Protein AF-N8NPV7-F1 (afdb_monomer_lite)

Secondary structure (DSSP, 8-state):
--HHHHHHHHHHHHHHHHTS-HHHHHHHHHHHHHHHHHHHHHHHHHHHHSTTTGGGG--HHHHHHHHHHHHHHHHHHHHHHHH--HHHHHHHHHHHHHHHHHHT--HHHHHHHHHHHHT-GGG--

Foldseek 3Di:
DDPVVLVVQLVVVQVVLVVDDPVVLVVQLVLLVVCVLVLLVQLVVVQCVPPVNVVVVVDPVVSVVVSVVSSVLSNVVSCCSVVVPSSVNSVVVVVVVVVCVVVVPDVVSVVVSVVSNVVVPSSDD

pLDDT: mean 91.34, std 9.12, range [49.16, 98.44]

Radius of gyration: 15.45 Å; chains: 1; bounding box: 37×38×37 Å

Structure (mmCIF, N/CA/C/O backbone):
data_AF-N8NPV7-F1
#
_entry.id   AF-N8NPV7-F1
#
loop_
_atom_site.group_PDB
_atom_site.id
_atom_site.type_symbol
_atom_site.label_atom_id
_atom_site.label_alt_id
_atom_site.label_comp_id
_atom_site.label_asym_id
_atom_site.label_entity_id
_atom_site.label_seq_id
_atom_site.pdbx_PDB_ins_code
_atom_site.Cartn_x
_atom_site.Cartn_y
_atom_site.Cartn_z
_atom_site.occupancy
_atom_site.B_iso_or_equiv
_atom_site.auth_seq_id
_atom_site.auth_comp_id
_atom_site.auth_asym_id
_atom_site.auth_atom_id
_atom_site.pdbx_PDB_model_num
ATOM 1 N N . MET A 1 1 ? 1.333 18.457 -4.009 1.00 71.50 1 MET A N 1
ATOM 2 C CA . MET A 1 1 ? 2.711 18.259 -4.520 1.00 71.50 1 MET A CA 1
ATOM 3 C C . MET A 1 1 ? 2.759 18.742 -5.957 1.00 71.50 1 MET A C 1
ATOM 5 O O . MET A 1 1 ? 1.768 18.558 -6.651 1.00 71.50 1 MET A O 1
ATOM 9 N N . ASN A 1 2 ? 3.840 19.395 -6.387 1.00 85.88 2 ASN A N 1
ATOM 10 C CA . ASN A 1 2 ? 4.000 19.777 -7.795 1.00 85.88 2 ASN A CA 1
ATOM 11 C C . ASN A 1 2 ? 4.463 18.570 -8.638 1.00 85.88 2 ASN A C 1
ATOM 13 O O . ASN A 1 2 ? 4.980 17.591 -8.098 1.00 85.88 2 ASN A O 1
ATOM 17 N N . ASN A 1 3 ? 4.276 18.647 -9.959 1.00 86.25 3 ASN A N 1
ATOM 18 C CA . ASN A 1 3 ? 4.580 17.548 -10.885 1.00 86.25 3 ASN A CA 1
ATOM 19 C C . ASN A 1 3 ? 6.065 17.148 -10.871 1.00 86.25 3 ASN A C 1
ATOM 21 O O . ASN A 1 3 ? 6.381 15.967 -10.959 1.00 86.25 3 ASN A O 1
ATOM 25 N N . GLU A 1 4 ? 6.970 18.112 -10.693 1.00 89.56 4 GLU A N 1
ATOM 26 C CA . GLU A 1 4 ? 8.415 17.860 -10.597 1.00 89.56 4 GLU A CA 1
ATOM 27 C C . GLU A 1 4 ? 8.780 17.016 -9.368 1.00 89.56 4 GLU A C 1
ATOM 29 O O . GLU A 1 4 ? 9.583 16.090 -9.465 1.00 89.56 4 GLU A O 1
ATOM 34 N N . CYS A 1 5 ? 8.153 17.273 -8.214 1.00 94.06 5 CYS A N 1
ATOM 35 C CA . CYS A 1 5 ? 8.360 16.456 -7.019 1.00 94.06 5 CYS A CA 1
ATOM 36 C C . CYS A 1 5 ? 7.845 15.023 -7.218 1.00 94.06 5 CYS A C 1
ATOM 38 O O . CYS A 1 5 ? 8.525 14.078 -6.824 1.00 94.06 5 CYS A O 1
ATOM 40 N N . MET A 1 6 ? 6.685 14.854 -7.867 1.00 94.38 6 MET A N 1
ATOM 41 C CA . MET A 1 6 ? 6.126 13.529 -8.174 1.00 94.38 6 MET A CA 1
ATOM 42 C C . MET A 1 6 ? 7.056 12.719 -9.082 1.00 94.38 6 MET A C 1
ATOM 44 O O . MET A 1 6 ? 7.318 11.552 -8.800 1.00 94.38 6 MET A O 1
ATOM 48 N N . ALA A 1 7 ? 7.588 13.346 -10.136 1.00 96.69 7 ALA A N 1
ATOM 49 C CA . ALA A 1 7 ? 8.520 12.703 -11.058 1.00 96.69 7 ALA A CA 1
ATOM 50 C C . ALA A 1 7 ? 9.811 12.268 -10.349 1.00 96.69 7 ALA A C 1
ATOM 52 O O . ALA A 1 7 ? 10.230 11.122 -10.492 1.00 96.69 7 ALA A O 1
ATOM 53 N N . ARG A 1 8 ? 10.384 13.140 -9.509 1.00 97.75 8 ARG A N 1
ATOM 54 C CA . ARG A 1 8 ? 11.583 12.818 -8.724 1.00 97.75 8 ARG A CA 1
ATOM 55 C C . ARG A 1 8 ? 11.360 11.640 -7.774 1.00 97.75 8 ARG A C 1
ATOM 57 O O . ARG A 1 8 ? 12.233 10.796 -7.635 1.00 97.75 8 ARG A O 1
ATOM 64 N N . LEU A 1 9 ? 10.205 11.572 -7.113 1.00 98.00 9 LEU A N 1
ATOM 65 C CA . LEU A 1 9 ? 9.878 10.454 -6.221 1.00 98.00 9 LEU A CA 1
ATOM 66 C C . LEU A 1 9 ? 9.686 9.140 -6.989 1.00 98.00 9 LEU A C 1
ATOM 68 O O . LEU A 1 9 ? 10.056 8.084 -6.484 1.00 98.00 9 LEU A O 1
ATOM 72 N N . ALA A 1 10 ? 9.129 9.198 -8.202 1.00 98.38 10 ALA A N 1
ATOM 73 C CA . ALA A 1 10 ? 8.969 8.016 -9.045 1.00 98.38 10 ALA A CA 1
ATOM 74 C C . ALA A 1 10 ? 10.333 7.481 -9.504 1.00 98.38 10 ALA A C 1
ATOM 76 O O . ALA A 1 10 ? 10.578 6.283 -9.401 1.00 98.38 10 ALA A O 1
ATOM 77 N N . GLU A 1 11 ? 11.237 8.374 -9.916 1.00 98.31 11 GLU A N 1
ATOM 78 C CA . GLU A 1 11 ? 12.623 8.032 -10.252 1.00 98.31 11 GLU A CA 1
ATOM 79 C C . GLU A 1 11 ? 13.368 7.437 -9.047 1.00 98.31 11 GLU A C 1
ATOM 81 O O . GLU A 1 11 ? 14.060 6.433 -9.177 1.00 98.31 11 GLU A O 1
ATOM 86 N N . GLN A 1 12 ? 13.188 8.003 -7.850 1.00 98.25 12 GLN A N 1
ATOM 87 C CA . GLN A 1 12 ? 13.783 7.455 -6.627 1.00 98.25 12 GLN A CA 1
ATOM 88 C C . GLN A 1 12 ? 13.281 6.041 -6.315 1.00 98.25 12 GLN A C 1
ATOM 90 O O . GLN A 1 12 ? 14.079 5.180 -5.951 1.00 98.25 12 GLN A O 1
ATOM 95 N N . TRP A 1 13 ? 11.979 5.781 -6.463 1.00 98.31 13 TRP A N 1
ATOM 96 C CA . TRP A 1 13 ? 11.434 4.435 -6.274 1.00 98.31 13 TRP A CA 1
ATOM 97 C C . TRP A 1 13 ? 12.010 3.466 -7.313 1.00 98.31 13 TRP A C 1
ATOM 99 O O . TRP A 1 13 ? 12.455 2.376 -6.957 1.00 98.31 13 TRP A O 1
ATOM 109 N N . GLU A 1 14 ? 12.084 3.880 -8.579 1.00 98.44 14 GLU A N 1
ATOM 110 C CA . GLU A 1 14 ? 12.711 3.081 -9.632 1.00 98.44 14 GLU A CA 1
ATOM 111 C C . GLU A 1 14 ? 14.165 2.727 -9.292 1.00 98.44 14 GLU A C 1
ATOM 113 O O . GLU A 1 14 ? 14.534 1.555 -9.347 1.00 98.44 14 GLU A O 1
ATOM 118 N N . GLN A 1 15 ? 14.969 3.706 -8.870 1.00 98.31 15 GLN A N 1
ATOM 1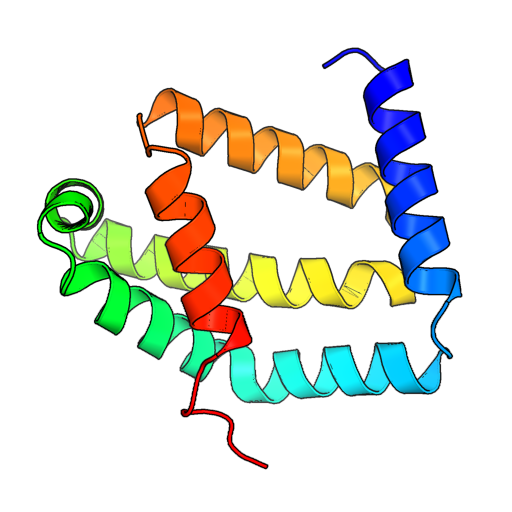19 C CA . GLN A 1 15 ? 16.361 3.495 -8.464 1.00 98.31 15 GLN A CA 1
ATOM 120 C C . GLN A 1 15 ? 16.483 2.513 -7.292 1.00 98.31 15 GLN A C 1
ATOM 122 O O . GLN A 1 15 ? 17.392 1.686 -7.279 1.00 98.31 15 GLN A O 1
ATOM 127 N N . ILE A 1 16 ? 15.563 2.562 -6.322 1.00 97.69 16 ILE A N 1
ATOM 128 C CA . ILE A 1 16 ? 15.527 1.594 -5.218 1.00 97.69 16 ILE A CA 1
ATOM 129 C C . ILE A 1 16 ? 15.274 0.184 -5.759 1.00 97.69 16 ILE A C 1
ATOM 131 O O . ILE A 1 16 ? 16.022 -0.729 -5.419 1.00 97.69 16 ILE A O 1
ATOM 135 N N . CYS A 1 17 ? 14.266 -0.002 -6.616 1.00 97.88 17 CYS A N 1
ATOM 136 C CA . CYS A 1 17 ? 13.947 -1.313 -7.185 1.00 97.88 17 CYS A CA 1
ATOM 137 C C . CYS A 1 17 ? 15.069 -1.860 -8.082 1.00 97.88 17 CYS A C 1
ATOM 139 O O . CYS A 1 17 ? 15.292 -3.066 -8.093 1.00 97.88 17 CYS A O 1
ATOM 141 N N . GLN A 1 18 ? 15.807 -0.997 -8.787 1.00 97.06 18 GLN A N 1
ATOM 142 C CA . GLN A 1 18 ? 16.946 -1.388 -9.628 1.00 97.06 18 GLN A CA 1
ATOM 143 C C . GLN A 1 18 ? 18.146 -1.934 -8.835 1.00 97.06 18 GLN A C 1
ATOM 145 O O . GLN A 1 18 ? 19.008 -2.584 -9.425 1.00 97.06 18 GLN A O 1
ATOM 150 N N . ASN A 1 19 ? 18.201 -1.722 -7.515 1.00 97.94 19 ASN A N 1
ATOM 151 C CA . ASN A 1 19 ? 19.230 -2.321 -6.658 1.00 97.94 19 ASN A CA 1
ATOM 152 C C . ASN A 1 19 ? 19.008 -3.822 -6.401 1.00 97.94 19 ASN A C 1
ATOM 154 O O . ASN A 1 19 ? 19.873 -4.466 -5.809 1.00 97.94 19 ASN A O 1
ATOM 158 N N . TYR A 1 20 ? 17.869 -4.372 -6.827 1.00 97.75 20 TYR A N 1
ATOM 159 C CA . TYR A 1 20 ? 17.481 -5.763 -6.615 1.00 97.75 20 TYR A CA 1
ATOM 160 C C . TYR A 1 20 ? 17.312 -6.490 -7.950 1.00 97.75 20 TYR A C 1
ATOM 162 O O . TYR A 1 20 ? 16.954 -5.891 -8.968 1.00 97.75 20 TYR A O 1
ATOM 170 N N . SER A 1 21 ? 17.568 -7.799 -7.959 1.00 98.00 21 SER A N 1
ATOM 171 C CA . SER A 1 21 ? 17.323 -8.611 -9.150 1.00 98.00 21 SER A CA 1
ATOM 172 C C . SER A 1 21 ? 15.820 -8.780 -9.403 1.00 98.00 21 SER A C 1
ATOM 174 O O . SER A 1 21 ? 14.990 -8.597 -8.512 1.00 98.00 21 SER A O 1
ATOM 176 N N . SER A 1 22 ? 15.442 -9.163 -10.627 1.00 96.50 22 SER A N 1
ATOM 177 C CA . SER A 1 22 ? 14.039 -9.494 -10.918 1.00 96.50 22 SER A CA 1
ATOM 178 C C . SER A 1 22 ? 13.533 -10.670 -10.077 1.00 96.50 22 SER A C 1
ATOM 180 O O . SER A 1 22 ? 12.363 -10.671 -9.700 1.00 96.50 22 SER A O 1
ATOM 182 N N . ASP A 1 23 ? 14.412 -11.616 -9.736 1.00 97.69 23 ASP A N 1
ATOM 183 C CA . ASP A 1 23 ? 14.078 -12.758 -8.885 1.00 97.69 23 ASP A CA 1
ATOM 184 C C . ASP A 1 23 ? 13.808 -12.312 -7.442 1.00 97.69 23 ASP A C 1
ATOM 186 O O . ASP A 1 23 ? 12.814 -12.732 -6.857 1.00 97.69 23 ASP A O 1
ATOM 190 N N . ASP A 1 24 ? 14.610 -11.393 -6.890 1.00 97.81 24 ASP A N 1
ATOM 191 C CA . ASP A 1 24 ? 14.381 -10.839 -5.545 1.00 97.81 24 ASP A CA 1
ATOM 192 C C . ASP A 1 24 ? 13.042 -10.095 -5.459 1.00 97.81 24 ASP A C 1
ATOM 194 O O . ASP A 1 24 ? 12.284 -10.271 -4.504 1.00 97.81 24 ASP A O 1
ATOM 198 N N . LEU A 1 25 ? 12.724 -9.285 -6.476 1.00 97.88 25 LEU A N 1
ATOM 199 C CA . LEU A 1 25 ? 11.456 -8.556 -6.546 1.00 97.88 25 LEU A CA 1
ATOM 200 C C . LEU A 1 25 ? 10.259 -9.514 -6.636 1.00 97.88 25 LEU A C 1
ATOM 202 O O . LEU A 1 25 ? 9.243 -9.293 -5.976 1.00 97.88 25 LEU A O 1
ATOM 206 N N . LEU A 1 26 ? 10.376 -10.589 -7.422 1.00 98.00 26 LEU A N 1
ATOM 207 C CA . LEU A 1 26 ? 9.345 -11.624 -7.526 1.00 98.00 26 LEU A CA 1
ATOM 208 C C . LEU A 1 26 ? 9.193 -12.415 -6.226 1.00 98.00 26 LEU A C 1
ATOM 210 O O . LEU A 1 26 ? 8.066 -12.653 -5.797 1.00 98.00 26 LEU A O 1
ATOM 214 N N . HIS A 1 27 ? 10.295 -12.786 -5.573 1.00 97.62 27 HIS A N 1
ATOM 215 C CA . HIS A 1 27 ? 10.260 -13.460 -4.277 1.00 97.62 27 HIS A CA 1
ATOM 216 C C . HIS A 1 27 ? 9.586 -12.595 -3.210 1.00 97.62 27 HIS A C 1
ATOM 218 O O . HIS A 1 27 ? 8.708 -13.085 -2.502 1.00 97.62 27 HIS A O 1
ATOM 224 N N . ALA A 1 28 ? 9.932 -11.307 -3.130 1.00 96.50 28 ALA A N 1
ATOM 225 C CA . ALA A 1 28 ? 9.293 -10.379 -2.202 1.00 96.50 28 ALA A CA 1
ATOM 226 C C . ALA A 1 28 ? 7.789 -10.232 -2.488 1.00 96.50 28 ALA A C 1
ATOM 228 O O . ALA A 1 28 ? 6.977 -10.232 -1.564 1.00 96.50 28 ALA A O 1
ATOM 229 N N . PHE A 1 29 ? 7.398 -10.152 -3.763 1.00 98.00 29 PHE A N 1
ATOM 230 C CA . PHE A 1 29 ? 5.989 -10.090 -4.135 1.00 98.00 29 PHE A CA 1
ATOM 231 C C . PHE A 1 29 ? 5.228 -11.371 -3.774 1.00 98.00 29 PHE A C 1
ATOM 233 O O . PHE A 1 29 ? 4.152 -11.273 -3.191 1.00 98.00 29 PHE A O 1
ATOM 240 N N . HIS A 1 30 ? 5.777 -12.556 -4.057 1.00 98.00 30 HIS A N 1
ATOM 241 C CA . HIS A 1 30 ? 5.146 -13.827 -3.684 1.00 98.00 30 HIS A CA 1
ATOM 242 C C . HIS A 1 30 ? 5.014 -13.978 -2.170 1.00 98.00 30 HIS A C 1
ATOM 244 O O . HIS A 1 30 ? 3.944 -14.333 -1.692 1.00 98.00 30 HIS A O 1
ATOM 250 N N . PHE A 1 31 ? 6.050 -13.613 -1.414 1.00 96.56 31 PHE A N 1
ATOM 251 C CA . PHE A 1 31 ? 5.990 -13.597 0.044 1.00 96.56 31 PHE A CA 1
ATOM 252 C C . PHE A 1 31 ? 4.824 -12.734 0.549 1.00 96.56 31 PHE A C 1
ATOM 254 O O . PHE A 1 31 ? 4.011 -13.172 1.358 1.00 96.56 31 PHE A O 1
ATOM 261 N N . ILE A 1 32 ? 4.683 -11.514 0.026 1.00 96.94 32 ILE A N 1
ATOM 262 C CA . ILE A 1 32 ? 3.564 -10.643 0.398 1.00 96.94 32 ILE A CA 1
ATOM 263 C C . ILE A 1 32 ? 2.229 -11.216 -0.082 1.00 96.94 32 I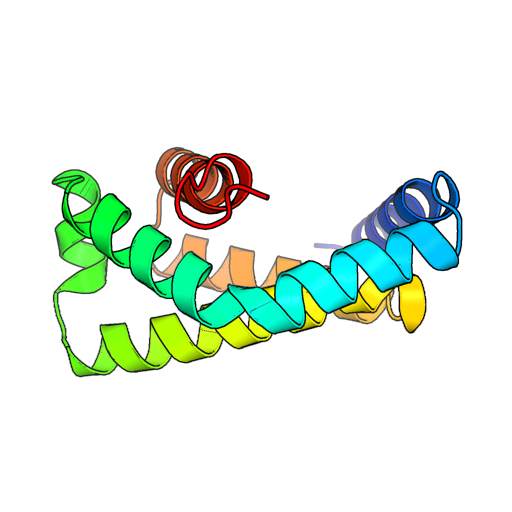LE A C 1
ATOM 265 O O . ILE A 1 32 ? 1.239 -11.131 0.639 1.00 96.94 32 ILE A O 1
ATOM 269 N N . GLN A 1 33 ? 2.176 -11.839 -1.256 1.00 97.06 33 GLN A N 1
ATOM 270 C CA . GLN A 1 33 ? 0.963 -12.484 -1.748 1.00 97.06 33 GLN A CA 1
ATOM 271 C C . GLN A 1 33 ? 0.488 -13.605 -0.814 1.00 97.06 33 GLN A C 1
ATOM 273 O O . GLN A 1 33 ? -0.700 -13.656 -0.494 1.00 97.06 33 GLN A O 1
ATOM 278 N N . ASP A 1 34 ? 1.409 -14.433 -0.328 1.00 97.00 34 ASP A N 1
ATOM 279 C CA . ASP A 1 34 ? 1.109 -15.582 0.528 1.00 97.00 34 ASP A CA 1
ATOM 280 C C . ASP A 1 34 ? 0.770 -15.175 1.973 1.00 97.00 34 ASP A C 1
ATOM 282 O O . ASP A 1 34 ? 0.020 -15.876 2.656 1.00 97.00 34 ASP A O 1
ATOM 286 N N . HIS A 1 35 ? 1.274 -14.026 2.438 1.00 96.12 35 HIS A N 1
ATOM 287 C CA . HIS A 1 35 ? 1.200 -13.636 3.851 1.00 96.12 35 HIS A CA 1
ATOM 288 C C . HIS A 1 35 ? 0.439 -12.333 4.143 1.00 96.12 35 HIS A C 1
ATOM 290 O O . HIS A 1 35 ? 0.189 -12.023 5.308 1.00 96.12 35 HIS A O 1
ATOM 296 N N . SER A 1 36 ? 0.024 -11.578 3.123 1.00 96.38 36 SER A N 1
ATOM 297 C CA . SER A 1 36 ? -0.627 -10.260 3.269 1.00 96.38 36 SER A CA 1
ATOM 298 C C . SER A 1 36 ? -1.837 -10.259 4.204 1.00 96.38 36 SER A C 1
ATOM 300 O O . SER A 1 36 ? -1.956 -9.354 5.027 1.00 96.38 36 SER A O 1
ATOM 302 N N . LEU A 1 37 ? -2.692 -11.283 4.148 1.00 95.25 37 LEU A N 1
ATOM 303 C CA . LEU A 1 37 ? -3.856 -11.381 5.035 1.00 95.25 37 LEU A CA 1
ATOM 304 C C . LEU A 1 37 ? -3.450 -11.469 6.514 1.00 95.25 37 LEU A C 1
ATOM 306 O O . LEU A 1 37 ? -3.998 -10.743 7.339 1.00 95.25 37 LEU A O 1
ATOM 310 N N . ILE A 1 38 ? -2.447 -12.290 6.839 1.00 94.75 38 ILE A N 1
ATOM 311 C CA . ILE A 1 38 ? -1.943 -12.457 8.212 1.00 94.75 38 ILE A CA 1
ATOM 312 C C . ILE A 1 38 ? -1.245 -11.175 8.688 1.00 94.75 38 ILE A C 1
ATOM 314 O O . ILE A 1 38 ? -1.476 -10.721 9.808 1.00 94.75 38 ILE A O 1
ATOM 318 N N . LEU A 1 39 ? -0.444 -10.546 7.822 1.00 95.31 39 LEU A N 1
ATOM 319 C CA . LEU A 1 39 ? 0.211 -9.266 8.115 1.00 95.31 39 LEU A CA 1
ATOM 320 C C . LEU A 1 39 ? -0.811 -8.169 8.441 1.00 95.31 39 LEU A C 1
ATOM 322 O O . LEU A 1 39 ? -0.640 -7.412 9.394 1.00 95.31 39 LEU A O 1
ATOM 326 N N . VAL A 1 40 ? -1.899 -8.097 7.671 1.00 95.25 40 VAL A N 1
ATOM 327 C CA . VAL A 1 40 ? -3.007 -7.163 7.905 1.00 95.25 40 VAL A CA 1
ATOM 328 C C . VAL A 1 40 ? -3.722 -7.479 9.217 1.00 95.25 40 VAL A C 1
ATOM 330 O O . VAL A 1 40 ? -4.075 -6.565 9.965 1.00 95.25 40 VAL A O 1
ATOM 333 N N . GLU A 1 41 ? -3.948 -8.755 9.521 1.00 92.38 41 GLU A N 1
ATO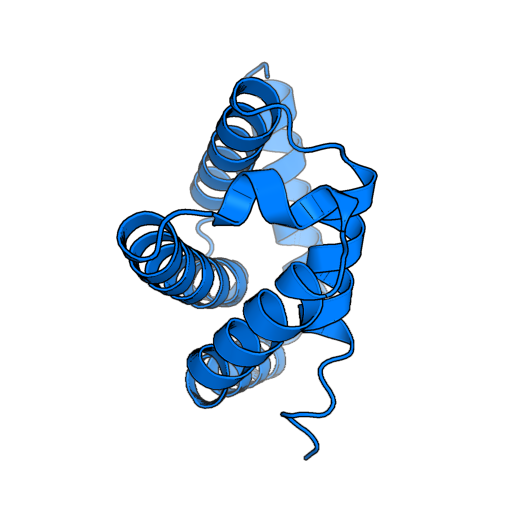M 334 C CA . GLU A 1 41 ? -4.566 -9.163 10.780 1.00 92.38 41 GLU A CA 1
ATOM 335 C C . GLU A 1 41 ? -3.765 -8.703 11.997 1.00 92.38 41 GLU A C 1
ATOM 337 O O . GLU A 1 41 ? -4.327 -8.013 12.858 1.00 92.38 41 GLU A O 1
ATOM 342 N N . GLU A 1 42 ? -2.466 -9.001 12.022 1.00 91.62 42 GLU A N 1
ATOM 343 C CA . GLU A 1 42 ? -1.564 -8.584 13.096 1.00 91.62 42 GLU A CA 1
ATOM 344 C C . GLU A 1 42 ? -1.407 -7.063 13.163 1.00 91.62 42 GLU A C 1
ATOM 346 O O . GLU A 1 42 ? -1.453 -6.507 14.260 1.00 91.62 42 GLU A O 1
ATOM 351 N N . PHE A 1 43 ? -1.339 -6.367 12.020 1.00 92.62 43 PHE A N 1
ATOM 352 C CA . PHE A 1 43 ? -1.314 -4.903 11.987 1.00 92.62 43 PHE A CA 1
ATOM 353 C C . PHE A 1 43 ? -2.480 -4.313 12.787 1.00 92.62 43 PHE A C 1
ATOM 355 O O . PHE A 1 43 ? -2.266 -3.541 13.719 1.00 92.62 43 PHE A O 1
ATOM 362 N N . TYR A 1 44 ? -3.728 -4.681 12.477 1.00 90.50 44 TYR A N 1
ATOM 363 C CA . TYR A 1 44 ? -4.878 -4.081 13.166 1.00 90.50 44 TYR A CA 1
ATOM 364 C C . TYR A 1 44 ? -4.998 -4.551 14.613 1.00 90.50 44 TYR A C 1
ATOM 366 O O . TYR A 1 44 ? -5.394 -3.765 15.471 1.00 90.50 44 TYR A O 1
ATOM 374 N N . LYS A 1 45 ? -4.633 -5.803 14.903 1.00 89.00 45 LYS A N 1
ATOM 375 C CA . LYS A 1 45 ? -4.577 -6.324 16.273 1.00 89.00 45 LYS A CA 1
ATOM 376 C C . LYS A 1 45 ? -3.615 -5.501 17.135 1.00 89.00 45 LYS A C 1
ATOM 378 O O . LYS A 1 45 ? -4.008 -5.070 18.215 1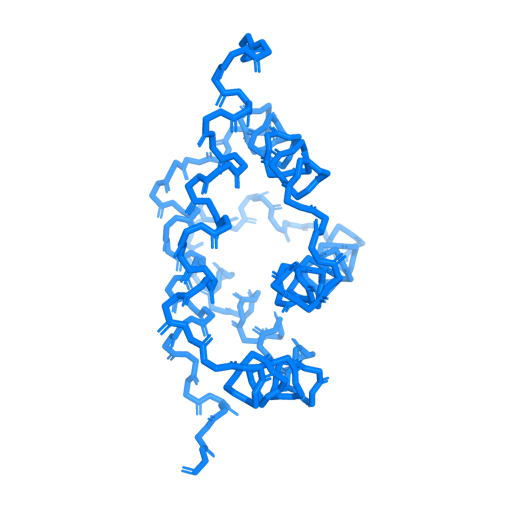.00 89.00 45 LYS A O 1
ATOM 383 N N . ASN A 1 46 ? -2.404 -5.228 16.650 1.00 88.94 46 ASN A N 1
ATOM 384 C CA . ASN A 1 46 ? -1.394 -4.472 17.393 1.00 88.94 46 ASN A CA 1
ATOM 385 C C . ASN A 1 46 ? -1.708 -2.977 17.447 1.00 88.94 46 ASN A C 1
ATOM 387 O O . ASN A 1 46 ? -1.478 -2.331 18.471 1.00 88.94 46 ASN A O 1
ATOM 391 N N . MET A 1 47 ? -2.292 -2.427 16.382 1.00 88.19 47 MET A N 1
ATOM 392 C CA . MET A 1 47 ? -2.731 -1.036 16.364 1.00 88.19 47 MET A CA 1
ATOM 393 C C . MET A 1 47 ? -3.824 -0.797 17.407 1.00 88.19 47 MET A C 1
ATOM 395 O O . MET A 1 47 ? -3.697 0.147 18.178 1.00 88.19 47 MET A O 1
ATOM 399 N N . LEU A 1 48 ? -4.822 -1.678 17.532 1.00 86.50 48 LEU A N 1
ATOM 400 C CA . LEU A 1 48 ? -5.906 -1.552 18.522 1.00 86.50 48 LEU A CA 1
ATOM 401 C C . LEU A 1 48 ? -5.439 -1.597 19.990 1.00 86.50 48 LEU A C 1
ATOM 403 O O . LEU A 1 48 ? -6.164 -1.127 20.867 1.00 86.50 48 LEU A O 1
ATOM 407 N N . ILE A 1 49 ? -4.247 -2.135 20.276 1.00 84.81 49 ILE A N 1
ATOM 408 C CA . ILE A 1 49 ? -3.647 -2.096 21.622 1.00 84.81 49 ILE A CA 1
ATOM 409 C C . ILE A 1 49 ? -3.207 -0.670 21.980 1.00 84.81 49 ILE A C 1
ATOM 411 O O . ILE A 1 49 ? -3.218 -0.288 23.152 1.00 84.81 49 ILE A O 1
ATOM 415 N N . GLU A 1 50 ? -2.822 0.131 20.985 1.00 81.75 50 GLU A N 1
ATOM 416 C CA . GLU A 1 50 ? -2.419 1.514 21.194 1.00 81.75 50 GLU A CA 1
ATOM 417 C C . GLU A 1 50 ? -3.642 2.384 21.497 1.00 81.75 50 GLU A C 1
ATOM 419 O O . GLU A 1 50 ? -4.503 2.611 20.645 1.00 81.75 50 GLU A O 1
ATOM 424 N N . LYS A 1 51 ? -3.707 2.904 22.726 1.00 79.38 51 LYS A N 1
ATOM 425 C CA . LYS A 1 51 ? -4.854 3.676 23.220 1.00 79.38 51 LYS A CA 1
ATOM 426 C C . LYS A 1 51 ? -5.119 4.911 22.362 1.00 79.38 51 LYS A C 1
ATOM 428 O O . LYS A 1 51 ? -6.273 5.264 22.142 1.00 79.38 51 LYS A O 1
ATOM 433 N N . GLU A 1 52 ? -4.057 5.546 21.881 1.00 78.69 52 GLU A N 1
ATOM 434 C CA . GLU A 1 52 ? -4.116 6.738 21.030 1.00 78.69 52 GLU A CA 1
ATOM 435 C C . GLU A 1 52 ? -4.544 6.419 19.588 1.00 78.69 52 GLU A C 1
ATOM 437 O O . GLU A 1 52 ? -4.820 7.327 18.812 1.00 78.69 52 GLU A O 1
ATOM 442 N N . SER A 1 53 ? -4.624 5.137 19.215 1.00 79.88 53 SER A N 1
ATOM 443 C CA . SER A 1 53 ? -5.101 4.703 17.901 1.00 79.88 53 SER A CA 1
ATOM 444 C C . SER A 1 53 ? -6.583 4.302 17.910 1.00 79.88 53 SER A C 1
ATOM 446 O O . SER A 1 53 ? -7.257 4.390 16.883 1.00 79.88 53 SER A O 1
ATOM 448 N N . ALA A 1 54 ? -7.099 3.877 19.070 1.00 77.31 54 ALA A N 1
ATOM 449 C CA . ALA A 1 54 ? -8.407 3.241 19.205 1.00 77.31 54 ALA A CA 1
ATOM 450 C C . ALA A 1 54 ? -9.572 4.110 18.695 1.00 77.31 54 ALA A C 1
ATOM 452 O O . ALA A 1 54 ? -10.554 3.581 18.173 1.00 77.31 54 ALA A O 1
ATOM 453 N N . GLU A 1 55 ? -9.458 5.440 18.786 1.00 82.25 55 GLU A N 1
ATOM 454 C CA . GLU A 1 55 ? -10.480 6.356 18.267 1.00 82.25 55 GLU A CA 1
ATOM 455 C C . GLU A 1 55 ? -10.646 6.271 16.739 1.00 82.25 55 GLU A C 1
ATOM 457 O O . GLU A 1 55 ? -11.767 6.387 16.240 1.00 82.25 55 GLU A O 1
ATOM 462 N N . PHE A 1 56 ? -9.571 5.967 16.001 1.00 82.44 56 PHE A N 1
ATOM 463 C CA . PHE A 1 56 ? -9.581 5.847 14.539 1.00 82.44 56 PHE A CA 1
ATOM 464 C C . PHE A 1 56 ? -10.158 4.516 14.037 1.00 82.44 56 PHE A C 1
ATOM 466 O O . PHE A 1 56 ? -10.473 4.393 12.852 1.00 82.44 56 PHE A O 1
ATOM 473 N N . PHE A 1 57 ? -10.308 3.525 14.921 1.00 79.88 57 PHE A N 1
ATOM 474 C CA . PHE A 1 57 ? -10.704 2.155 14.577 1.00 79.88 57 PHE A CA 1
ATOM 475 C C . PHE A 1 57 ? -11.995 1.700 15.280 1.00 79.88 57 PHE A C 1
ATOM 477 O O . PHE A 1 57 ? -12.283 0.510 15.335 1.00 79.88 57 PHE A O 1
ATOM 484 N N . SER A 1 58 ? -12.782 2.629 15.822 1.00 74.19 58 SER A N 1
ATOM 485 C CA . SER A 1 58 ? -13.924 2.336 16.705 1.00 74.19 58 SER A CA 1
ATOM 486 C C . SER A 1 58 ? -15.156 1.700 16.035 1.00 74.19 58 SER A C 1
ATOM 488 O O . SER A 1 58 ? -16.052 1.242 16.739 1.00 74.19 58 SER A O 1
ATOM 490 N N . ASP A 1 59 ? -15.209 1.645 14.701 1.00 81.69 59 ASP A N 1
ATOM 491 C CA . ASP A 1 59 ? -16.335 1.106 13.927 1.00 81.69 59 ASP A CA 1
ATOM 492 C C . ASP A 1 59 ? -15.928 -0.172 13.170 1.00 81.69 59 ASP A C 1
ATOM 494 O O . ASP A 1 59 ? -14.999 -0.159 12.356 1.00 81.69 59 ASP A O 1
ATOM 498 N N . ASP A 1 60 ? -16.646 -1.272 13.411 1.00 75.88 60 ASP A N 1
ATOM 499 C CA . ASP A 1 60 ? -16.370 -2.594 12.829 1.00 75.88 60 ASP A CA 1
ATOM 500 C C . ASP A 1 60 ? -16.451 -2.614 11.289 1.00 75.88 60 ASP A C 1
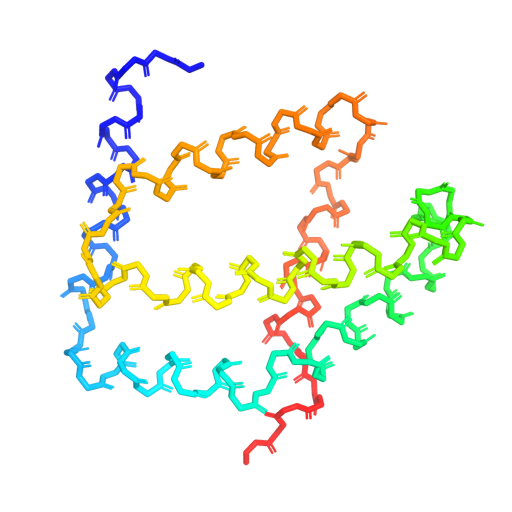ATOM 502 O O . ASP A 1 60 ? -15.657 -3.286 10.622 1.00 75.88 60 ASP A O 1
ATOM 506 N N . LEU A 1 61 ? -17.372 -1.851 10.687 1.00 73.94 61 LEU A N 1
ATOM 507 C CA . LEU A 1 61 ? -17.496 -1.747 9.229 1.00 73.94 61 LEU A CA 1
ATOM 508 C C . LEU A 1 61 ? -16.311 -0.979 8.637 1.00 73.94 61 LEU A C 1
ATOM 510 O O . LEU A 1 61 ? -15.843 -1.295 7.536 1.00 73.94 61 LEU A O 1
ATOM 514 N N . ILE A 1 62 ? -15.816 0.025 9.363 1.00 80.06 62 ILE A N 1
ATOM 515 C CA . ILE A 1 62 ? -14.597 0.745 8.995 1.00 80.06 62 ILE A CA 1
ATOM 516 C C . ILE A 1 62 ? -13.394 -0.195 9.101 1.00 80.06 62 ILE A C 1
ATOM 518 O O . ILE A 1 62 ? -12.599 -0.240 8.165 1.00 80.06 62 ILE A O 1
ATOM 522 N N . GLN A 1 63 ? -13.292 -1.008 10.156 1.00 82.81 63 GLN A N 1
ATOM 523 C CA . GLN A 1 63 ? -12.195 -1.966 10.306 1.00 82.81 63 GLN A CA 1
ATOM 524 C C . GLN A 1 63 ? -12.113 -2.960 9.143 1.00 82.81 63 GLN A C 1
ATOM 526 O O . GLN A 1 63 ? -11.027 -3.148 8.598 1.00 82.81 63 GLN A O 1
ATOM 531 N N . GLN A 1 64 ? -13.231 -3.556 8.710 1.00 87.38 64 GLN A N 1
ATOM 532 C CA . GLN A 1 64 ? -13.200 -4.501 7.586 1.00 87.38 64 GLN A CA 1
ATOM 533 C C . GLN A 1 64 ? -12.713 -3.830 6.293 1.00 87.38 64 GLN A C 1
ATOM 535 O O . GLN A 1 64 ? -11.828 -4.345 5.614 1.00 87.38 64 GLN A O 1
ATOM 540 N N . ARG A 1 65 ? -13.226 -2.635 5.976 1.00 89.94 65 ARG A N 1
ATOM 541 C CA . ARG A 1 65 ? -12.792 -1.883 4.786 1.00 89.94 65 ARG A CA 1
ATOM 542 C C . ARG A 1 65 ? -11.321 -1.490 4.850 1.00 89.94 65 ARG A C 1
ATOM 544 O O . ARG A 1 65 ? -10.636 -1.489 3.829 1.00 89.94 65 ARG A O 1
ATOM 551 N N . LEU A 1 66 ? -10.847 -1.121 6.035 1.00 91.62 66 LEU A N 1
ATOM 552 C CA . LEU A 1 66 ? -9.458 -0.759 6.271 1.00 91.62 66 LEU A CA 1
ATOM 553 C C . LEU A 1 66 ? -8.531 -1.971 6.074 1.00 91.62 66 LEU A C 1
ATOM 555 O O . LEU A 1 66 ? -7.520 -1.837 5.387 1.00 91.62 66 LEU A O 1
ATOM 559 N N . ARG A 1 67 ? -8.926 -3.159 6.552 1.00 94.31 67 ARG A N 1
ATOM 560 C CA . ARG A 1 67 ? -8.225 -4.429 6.294 1.00 94.31 67 ARG A CA 1
ATOM 561 C C . ARG A 1 67 ? -8.103 -4.721 4.803 1.00 94.31 67 ARG A C 1
ATOM 563 O O . ARG A 1 67 ? -6.992 -4.909 4.312 1.00 94.31 67 ARG A O 1
ATOM 570 N N . ASP A 1 68 ? -9.215 -4.663 4.075 1.00 95.31 68 ASP A N 1
ATOM 571 C CA . ASP A 1 68 ? -9.221 -4.899 2.627 1.00 95.31 68 ASP A CA 1
ATOM 572 C C . ASP A 1 68 ? -8.327 -3.882 1.891 1.00 95.31 68 ASP A C 1
ATOM 574 O O . ASP A 1 68 ? -7.578 -4.229 0.974 1.00 95.31 68 ASP A O 1
ATOM 578 N N . THR A 1 69 ? -8.361 -2.619 2.332 1.00 95.50 69 THR A N 1
ATOM 579 C CA . THR A 1 69 ? -7.553 -1.534 1.759 1.00 95.50 69 THR A CA 1
ATOM 580 C C . THR A 1 69 ? -6.060 -1.740 2.010 1.00 95.50 69 THR A C 1
ATOM 582 O O . THR A 1 69 ? -5.267 -1.553 1.086 1.00 95.50 69 THR A O 1
ATOM 585 N N . LEU A 1 70 ? -5.659 -2.127 3.225 1.00 96.25 70 LEU A N 1
ATOM 586 C CA . LEU A 1 70 ? -4.256 -2.381 3.556 1.00 96.25 70 LEU A CA 1
ATOM 587 C C . LEU A 1 70 ? -3.727 -3.617 2.823 1.00 96.25 70 LEU A C 1
ATOM 589 O O . LEU A 1 70 ? -2.616 -3.581 2.297 1.00 96.25 70 LEU A O 1
ATOM 593 N N . ASN A 1 71 ? -4.544 -4.667 2.708 1.00 97.69 71 ASN A N 1
ATOM 594 C CA . ASN A 1 71 ? -4.207 -5.859 1.937 1.00 97.69 71 ASN A CA 1
ATOM 595 C C . ASN A 1 71 ? -3.906 -5.508 0.472 1.00 97.69 71 ASN A C 1
ATOM 597 O O . ASN A 1 71 ? -2.840 -5.829 -0.053 1.00 97.69 71 ASN A O 1
ATOM 601 N N . ALA A 1 72 ? -4.813 -4.768 -0.173 1.00 97.62 72 ALA A N 1
ATOM 602 C CA . ALA A 1 72 ? -4.606 -4.294 -1.538 1.00 97.62 72 ALA A CA 1
ATOM 603 C C . ALA A 1 72 ? -3.382 -3.367 -1.645 1.00 97.62 72 ALA A C 1
ATOM 605 O O . ALA A 1 72 ? -2.613 -3.458 -2.599 1.00 97.62 72 ALA A O 1
ATOM 606 N N . TRP A 1 73 ? -3.167 -2.491 -0.658 1.00 97.50 73 TRP A N 1
ATOM 607 C CA . TRP A 1 73 ? -2.015 -1.591 -0.626 1.00 97.50 73 TRP A CA 1
ATOM 608 C C . TRP A 1 73 ? -0.677 -2.338 -0.553 1.00 97.50 73 TRP A C 1
ATOM 610 O O . TRP A 1 73 ? 0.257 -1.938 -1.251 1.00 97.50 73 TRP A O 1
ATOM 620 N N . LEU A 1 74 ? -0.585 -3.425 0.221 1.00 97.62 74 LEU A N 1
ATOM 621 C CA . LEU A 1 74 ? 0.607 -4.275 0.294 1.00 97.62 74 LEU A CA 1
ATOM 622 C C . LEU A 1 74 ? 0.908 -4.927 -1.057 1.00 97.62 74 LEU A C 1
ATOM 624 O O . LEU A 1 74 ? 1.995 -4.736 -1.603 1.00 97.62 74 LEU A O 1
ATOM 628 N N . LEU A 1 75 ? -0.074 -5.630 -1.629 1.00 98.00 75 LEU A N 1
ATOM 629 C CA . LEU A 1 75 ? 0.080 -6.307 -2.921 1.00 98.00 75 LEU A CA 1
ATOM 630 C C . LEU A 1 75 ? 0.487 -5.321 -4.018 1.00 98.00 75 LEU A C 1
ATOM 632 O O . LEU A 1 75 ? 1.428 -5.559 -4.775 1.00 98.00 75 LEU A O 1
ATOM 636 N N . GLU A 1 76 ? -0.186 -4.173 -4.082 1.00 97.25 76 GLU A N 1
ATOM 637 C CA . GLU A 1 76 ? 0.139 -3.153 -5.067 1.00 97.25 76 GLU A CA 1
ATOM 638 C C . GLU A 1 76 ? 1.552 -2.601 -4.870 1.00 97.25 76 GLU A C 1
ATOM 640 O O . GLU A 1 76 ? 2.291 -2.533 -5.849 1.00 97.25 76 GLU A O 1
ATOM 645 N N . SER A 1 77 ? 1.960 -2.270 -3.639 1.00 96.69 77 SER A N 1
ATOM 646 C CA . SER A 1 77 ? 3.272 -1.664 -3.364 1.00 96.69 77 SER A CA 1
ATOM 647 C C . SER A 1 77 ? 4.434 -2.583 -3.748 1.00 96.69 77 SER A C 1
ATOM 649 O O . SER A 1 77 ? 5.404 -2.116 -4.345 1.00 96.69 77 SER A O 1
ATOM 651 N N . PHE A 1 78 ? 4.315 -3.888 -3.489 1.00 97.38 78 PHE A N 1
ATOM 652 C CA . PHE A 1 78 ? 5.344 -4.864 -3.863 1.00 97.38 78 PHE A CA 1
ATOM 653 C C . PHE A 1 78 ? 5.304 -5.253 -5.350 1.00 97.38 78 PHE A C 1
ATOM 655 O O . PHE A 1 78 ? 6.307 -5.704 -5.894 1.00 97.38 78 PHE A O 1
ATOM 662 N N . SER A 1 79 ? 4.195 -5.002 -6.054 1.00 97.62 79 SER A N 1
ATOM 663 C CA . SER A 1 79 ? 4.117 -5.211 -7.508 1.00 97.62 79 SER A CA 1
ATOM 664 C C . SER A 1 79 ? 4.808 -4.114 -8.336 1.00 97.62 79 SER A C 1
ATOM 666 O O . SER A 1 79 ? 5.070 -4.319 -9.524 1.00 97.62 79 SER A O 1
ATOM 668 N N . VAL A 1 80 ? 5.111 -2.950 -7.740 1.00 98.06 80 VAL A N 1
ATOM 669 C CA . VAL A 1 80 ? 5.607 -1.752 -8.450 1.00 98.06 80 VAL A CA 1
ATOM 670 C C . VAL A 1 80 ? 6.930 -2.005 -9.172 1.00 98.06 80 VAL A C 1
ATOM 672 O O . VAL A 1 80 ? 7.069 -1.627 -10.334 1.00 98.06 80 VAL A O 1
ATOM 675 N N . GLY A 1 81 ? 7.881 -2.687 -8.529 1.00 97.12 81 GLY A N 1
ATOM 676 C CA . GLY A 1 81 ? 9.166 -3.025 -9.154 1.00 97.12 81 GLY A CA 1
ATOM 677 C C . GLY A 1 81 ? 9.028 -3.986 -10.342 1.00 97.12 81 GLY A C 1
ATOM 678 O O . GLY A 1 81 ? 9.825 -3.937 -11.277 1.00 97.12 81 GLY A O 1
ATOM 679 N N . ILE A 1 82 ? 7.980 -4.819 -10.343 1.00 97.88 82 ILE A N 1
ATOM 680 C CA . ILE A 1 82 ? 7.703 -5.813 -11.390 1.00 97.88 82 ILE A CA 1
ATOM 681 C C . ILE A 1 82 ? 6.994 -5.154 -12.579 1.00 97.88 82 ILE A C 1
ATOM 683 O O . ILE A 1 82 ? 7.404 -5.313 -13.729 1.00 97.88 82 ILE A O 1
ATOM 687 N N . ASN A 1 83 ? 5.926 -4.397 -12.314 1.00 97.19 83 ASN A N 1
ATOM 688 C CA . ASN A 1 83 ? 5.100 -3.775 -13.353 1.00 97.19 83 ASN A CA 1
ATOM 689 C C . ASN A 1 83 ? 5.629 -2.411 -13.833 1.00 97.19 83 ASN A C 1
ATOM 691 O O . ASN A 1 83 ? 5.130 -1.882 -14.828 1.00 97.19 83 ASN A O 1
ATOM 695 N N . LYS A 1 84 ? 6.633 -1.853 -13.142 1.00 97.31 84 LYS A N 1
ATOM 696 C CA . LYS A 1 84 ? 7.294 -0.571 -13.431 1.00 97.31 84 LYS A CA 1
ATOM 697 C C . LYS A 1 84 ? 6.351 0.641 -13.423 1.00 97.31 84 LYS A C 1
ATOM 699 O O . LYS A 1 84 ? 6.620 1.649 -14.074 1.00 97.31 84 LYS A O 1
ATOM 704 N N . ARG A 1 85 ? 5.242 0.580 -12.676 1.00 97.50 85 ARG A N 1
ATOM 705 C CA . ARG A 1 85 ? 4.240 1.661 -12.563 1.00 97.50 85 ARG A CA 1
ATOM 706 C C . ARG A 1 85 ? 4.576 2.667 -11.455 1.00 97.50 85 ARG A C 1
ATOM 708 O O . ARG A 1 85 ? 3.740 2.989 -10.614 1.00 97.50 85 ARG A O 1
ATOM 715 N N . TYR A 1 86 ? 5.802 3.187 -11.452 1.00 98.12 86 TYR A N 1
ATOM 716 C CA . TYR A 1 86 ? 6.310 4.049 -10.374 1.00 98.12 86 TYR A CA 1
ATOM 717 C C . TYR A 1 86 ? 5.528 5.362 -10.213 1.00 98.12 86 TYR A C 1
ATOM 719 O O . TYR A 1 86 ? 5.213 5.761 -9.093 1.00 98.12 86 TYR A O 1
ATOM 727 N N . ALA A 1 87 ? 5.163 6.025 -11.316 1.00 97.44 87 ALA A N 1
ATOM 728 C CA . ALA A 1 87 ? 4.408 7.281 -11.264 1.00 97.44 87 ALA A CA 1
ATOM 729 C C . ALA A 1 87 ? 3.022 7.102 -10.616 1.00 97.44 87 ALA A C 1
ATOM 731 O O . ALA A 1 87 ? 2.632 7.885 -9.745 1.00 97.44 87 ALA A O 1
ATOM 732 N N . ASP A 1 88 ? 2.318 6.028 -10.986 1.00 96.69 88 ASP A N 1
ATOM 733 C CA . ASP A 1 88 ? 1.016 5.682 -10.412 1.00 96.69 88 ASP A CA 1
ATOM 734 C C . ASP A 1 88 ? 1.146 5.346 -8.920 1.00 96.69 88 ASP A C 1
ATOM 736 O O . ASP A 1 88 ? 0.321 5.774 -8.108 1.00 96.69 88 ASP A O 1
ATOM 740 N N . ALA A 1 89 ? 2.215 4.637 -8.541 1.00 97.19 89 ALA A N 1
ATOM 741 C CA . ALA A 1 89 ? 2.506 4.303 -7.152 1.00 97.19 89 ALA A CA 1
ATOM 742 C C . ALA A 1 89 ? 2.684 5.564 -6.296 1.00 97.19 89 ALA A C 1
ATOM 744 O O . ALA A 1 89 ? 2.035 5.707 -5.259 1.00 97.19 89 ALA A O 1
ATOM 745 N N . VAL A 1 90 ? 3.493 6.526 -6.750 1.00 98.00 90 VAL A N 1
ATOM 746 C CA . VAL A 1 90 ? 3.703 7.799 -6.040 1.00 98.00 90 VAL A CA 1
ATOM 747 C C . VAL A 1 90 ? 2.402 8.596 -5.938 1.00 98.00 90 VAL A C 1
ATOM 749 O O . VAL A 1 90 ? 2.111 9.159 -4.881 1.00 98.00 90 VAL A O 1
ATOM 752 N N . GLN A 1 91 ? 1.578 8.617 -6.990 1.00 96.69 91 GLN A N 1
ATOM 753 C CA . GLN A 1 91 ? 0.260 9.256 -6.942 1.00 96.69 91 GLN A CA 1
ATOM 754 C C . GLN A 1 91 ? -0.653 8.609 -5.899 1.00 96.69 91 GLN A C 1
ATOM 756 O O . GLN A 1 91 ? -1.313 9.322 -5.135 1.00 96.69 91 GLN A O 1
ATOM 761 N N . LYS A 1 92 ? -0.656 7.275 -5.817 1.00 96.38 92 LYS A N 1
ATOM 762 C CA . LYS A 1 92 ? -1.415 6.551 -4.798 1.00 96.38 92 LYS A CA 1
ATOM 763 C C . LYS A 1 92 ? -0.908 6.872 -3.390 1.00 96.38 92 LYS A C 1
ATOM 765 O O . LYS A 1 92 ? -1.723 7.214 -2.537 1.00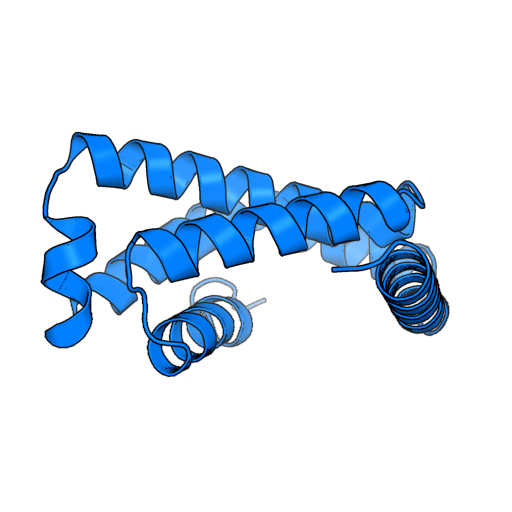 96.38 92 LYS A O 1
ATOM 770 N N . GLN A 1 93 ? 0.405 6.848 -3.149 1.00 96.50 93 GLN A N 1
ATOM 771 C CA . GLN A 1 93 ? 0.971 7.179 -1.832 1.00 96.50 93 GLN A CA 1
ATOM 772 C C . GLN A 1 93 ? 0.677 8.628 -1.422 1.00 96.50 93 GLN A C 1
ATOM 774 O O . GLN A 1 93 ? 0.323 8.891 -0.273 1.00 96.50 93 GLN A O 1
ATOM 779 N N . ALA A 1 94 ? 0.729 9.573 -2.366 1.00 96.19 94 ALA A N 1
ATOM 780 C CA . ALA A 1 94 ? 0.323 10.951 -2.113 1.00 96.19 94 ALA A CA 1
ATOM 781 C C . ALA A 1 94 ? -1.157 11.038 -1.703 1.00 96.19 94 ALA A C 1
ATOM 783 O O . ALA A 1 94 ? -1.487 11.761 -0.762 1.00 96.19 94 ALA A O 1
ATOM 784 N N . MET A 1 95 ? -2.046 10.293 -2.365 1.00 95.94 95 MET A N 1
ATOM 785 C CA . MET A 1 95 ? -3.468 10.238 -2.011 1.00 95.94 95 MET A CA 1
ATOM 786 C C . MET A 1 95 ? -3.693 9.628 -0.619 1.00 95.94 95 MET A C 1
ATOM 788 O O . MET A 1 95 ? -4.406 10.226 0.185 1.00 95.94 95 MET A O 1
ATOM 792 N N . VAL A 1 96 ? -3.018 8.520 -0.294 1.00 95.56 96 VAL A N 1
ATOM 793 C CA . VAL A 1 96 ? -3.042 7.903 1.046 1.00 95.56 96 VAL A CA 1
ATOM 794 C C . VAL A 1 96 ? -2.596 8.907 2.116 1.00 95.56 96 VAL A C 1
ATOM 796 O O . VAL A 1 96 ? -3.292 9.103 3.111 1.00 95.56 96 VAL A O 1
ATOM 799 N N . GLY A 1 97 ? -1.499 9.632 1.878 1.00 95.31 97 GLY A N 1
ATOM 800 C CA . GLY A 1 97 ? -1.025 10.684 2.782 1.00 95.31 97 GLY A CA 1
ATOM 801 C C . GLY A 1 97 ? -2.038 11.818 2.988 1.00 95.31 97 GLY A C 1
ATOM 802 O O . GLY A 1 97 ? -2.223 12.279 4.113 1.00 95.31 97 GLY A O 1
ATOM 803 N N . HIS A 1 98 ? -2.751 12.239 1.935 1.00 95.88 98 HIS A N 1
ATOM 804 C CA . HIS A 1 98 ? -3.820 13.240 2.060 1.00 95.88 98 HIS A CA 1
ATOM 805 C C . HIS A 1 98 ? -5.001 12.731 2.891 1.00 95.88 98 HIS A C 1
ATOM 807 O O . HIS A 1 98 ? -5.589 13.511 3.641 1.00 95.88 98 HIS A O 1
ATOM 813 N N . VAL A 1 99 ? -5.359 11.449 2.769 1.00 94.12 99 VAL A N 1
ATOM 814 C CA . VAL A 1 99 ? -6.414 10.838 3.589 1.00 94.12 99 VAL A CA 1
ATOM 815 C C . VAL A 1 99 ? -5.995 10.823 5.057 1.00 94.12 99 VAL A C 1
ATOM 817 O O . VAL A 1 99 ? -6.746 11.324 5.891 1.00 94.12 99 VAL A O 1
ATOM 820 N N . HIS A 1 100 ? -4.783 10.357 5.374 1.00 94.38 100 HIS A N 1
ATOM 821 C CA . HIS A 1 100 ? -4.266 10.362 6.747 1.00 94.38 100 HIS A CA 1
ATOM 822 C C . HIS A 1 100 ? -4.240 11.768 7.358 1.00 94.38 100 HIS A C 1
ATOM 824 O O . HIS A 1 100 ? -4.736 11.964 8.467 1.00 94.38 100 HIS A O 1
ATOM 830 N N . ALA A 1 101 ? -3.748 12.764 6.615 1.00 95.19 101 ALA A N 1
ATOM 831 C CA . ALA A 1 101 ? -3.716 14.151 7.075 1.00 95.19 101 ALA A CA 1
ATOM 832 C C . ALA A 1 101 ? -5.121 14.728 7.311 1.00 95.19 101 ALA A C 1
ATOM 834 O O . ALA A 1 101 ? -5.332 15.460 8.273 1.00 95.19 101 ALA A O 1
ATOM 835 N N . ARG A 1 102 ? -6.094 14.388 6.454 1.00 95.12 102 ARG A N 1
ATOM 836 C CA . ARG A 1 102 ? -7.487 14.836 6.598 1.00 95.12 102 ARG A CA 1
ATOM 837 C C . ARG A 1 102 ? -8.169 14.223 7.819 1.00 95.12 102 ARG A C 1
ATOM 839 O O . ARG A 1 102 ? -8.937 14.915 8.475 1.00 95.12 102 ARG A O 1
ATOM 846 N N . VAL A 1 103 ? -7.922 12.941 8.084 1.00 91.12 103 VAL A N 1
ATOM 847 C CA . VAL A 1 103 ? -8.461 12.238 9.260 1.00 91.12 103 VAL A CA 1
ATOM 848 C C . VAL A 1 103 ? -7.774 12.707 10.548 1.00 91.12 103 VAL A C 1
ATOM 850 O O . VAL A 1 103 ? -8.374 12.642 11.614 1.00 91.12 103 VAL A O 1
ATOM 853 N N . GLY A 1 104 ? -6.550 13.232 10.450 1.00 92.56 104 GLY A N 1
ATOM 854 C CA . GLY A 1 104 ? -5.763 13.670 11.602 1.00 92.56 104 GLY A CA 1
ATOM 855 C C . GLY A 1 104 ? -4.887 12.564 12.189 1.00 92.56 104 GLY A C 1
ATOM 856 O O . GLY A 1 104 ? -4.499 12.654 13.349 1.00 92.56 104 GLY A O 1
ATOM 857 N N . ILE A 1 105 ? -4.556 11.536 11.397 1.00 91.69 105 ILE A N 1
ATOM 858 C CA . ILE A 1 105 ? -3.655 10.461 11.824 1.00 91.69 105 ILE A CA 1
ATOM 859 C C . ILE A 1 105 ? -2.252 11.049 12.030 1.00 91.69 105 ILE A C 1
ATOM 861 O O . ILE A 1 105 ? -1.665 11.574 11.075 1.00 91.69 105 ILE A O 1
ATOM 865 N N . PRO A 1 106 ? -1.677 10.968 13.240 1.00 92.38 106 PRO A N 1
ATOM 866 C CA . PRO A 1 106 ? -0.368 11.544 13.496 1.00 92.38 106 PRO A CA 1
ATOM 867 C C . PRO A 1 106 ? 0.744 10.712 12.841 1.00 92.38 106 PRO A C 1
ATOM 869 O O . PRO A 1 106 ? 0.691 9.483 12.799 1.00 92.38 106 PRO A O 1
ATOM 872 N N . SER A 1 107 ? 1.806 11.374 12.367 1.00 93.06 107 SER A N 1
ATOM 873 C CA . SER A 1 107 ? 2.895 10.712 11.629 1.00 93.06 107 SER A CA 1
ATOM 874 C C . SER A 1 107 ? 3.576 9.588 12.410 1.00 93.06 107 SER A C 1
ATOM 876 O O . SER A 1 107 ? 4.000 8.601 11.815 1.00 93.06 107 SER A O 1
ATOM 878 N N . TRP A 1 108 ? 3.674 9.705 13.738 1.00 93.31 108 TRP A N 1
ATOM 879 C CA . TRP A 1 108 ? 4.265 8.657 14.572 1.00 93.31 108 TRP A CA 1
ATOM 880 C C . TRP A 1 108 ? 3.439 7.361 14.540 1.00 93.31 108 TRP A C 1
ATOM 882 O O . TRP A 1 108 ? 4.019 6.279 14.571 1.00 93.31 108 TRP A O 1
ATOM 892 N N . LEU A 1 109 ? 2.111 7.460 14.406 1.00 91.56 109 LEU A N 1
ATOM 893 C CA . LEU A 1 109 ? 1.213 6.309 14.328 1.00 91.56 109 LEU A CA 1
ATOM 894 C C . LEU A 1 109 ? 1.322 5.623 12.960 1.00 91.56 109 LEU A C 1
ATOM 896 O O . LEU A 1 109 ? 1.333 4.398 12.884 1.00 91.56 109 LEU A O 1
ATOM 900 N N . ILE A 1 110 ? 1.517 6.405 11.891 1.00 93.00 110 ILE A N 1
ATOM 901 C CA . ILE A 1 110 ? 1.843 5.877 10.555 1.00 93.00 110 ILE A CA 1
ATOM 902 C C . ILE A 1 110 ? 3.167 5.101 10.605 1.00 93.00 110 ILE A C 1
ATOM 904 O O . ILE A 1 110 ? 3.240 3.971 10.131 1.00 93.00 110 ILE A O 1
ATOM 908 N N . MET A 1 111 ? 4.207 5.684 11.210 1.00 92.12 111 MET A N 1
ATOM 909 C CA . MET A 1 111 ? 5.519 5.037 11.344 1.00 92.12 111 MET A CA 1
ATOM 910 C C . MET A 1 111 ? 5.476 3.783 12.211 1.00 92.12 111 MET A C 1
ATOM 912 O O . MET A 1 111 ? 6.169 2.817 11.906 1.00 92.12 111 MET A O 1
ATOM 916 N N . ARG A 1 112 ? 4.660 3.769 13.269 1.00 90.56 112 ARG A N 1
ATOM 917 C CA . ARG A 1 112 ? 4.407 2.551 14.037 1.00 90.56 112 ARG A CA 1
ATOM 918 C C . ARG A 1 112 ? 3.768 1.480 13.162 1.00 90.56 112 ARG A C 1
ATOM 920 O O . ARG A 1 112 ? 4.285 0.375 13.121 1.00 90.56 112 ARG A O 1
ATOM 927 N N . GLY A 1 113 ? 2.711 1.824 12.429 1.00 91.44 113 GLY A N 1
ATOM 928 C CA . GLY A 1 113 ? 2.027 0.887 11.544 1.00 91.44 113 GLY A CA 1
ATOM 929 C C . GLY A 1 113 ? 2.951 0.251 10.499 1.00 91.44 113 GLY A C 1
ATOM 930 O O . GLY A 1 113 ? 2.858 -0.946 10.253 1.00 91.44 113 GLY A O 1
ATOM 931 N N . VAL A 1 114 ? 3.887 1.019 9.931 1.00 92.12 114 VAL A N 1
ATOM 932 C CA . VAL A 1 114 ? 4.917 0.470 9.029 1.00 92.12 114 VAL A CA 1
ATOM 933 C C . VAL A 1 114 ? 5.777 -0.577 9.743 1.00 92.12 114 VAL A C 1
ATOM 935 O O . VAL A 1 114 ? 5.982 -1.658 9.199 1.00 92.12 114 VAL A O 1
ATOM 938 N N . ARG A 1 115 ? 6.216 -0.306 10.979 1.00 90.94 115 ARG A N 1
ATOM 939 C CA . ARG A 1 115 ? 7.008 -1.275 11.754 1.00 90.94 115 ARG A CA 1
ATOM 940 C C . ARG A 1 115 ? 6.240 -2.558 12.039 1.00 90.94 115 ARG A C 1
ATOM 942 O O . ARG A 1 115 ? 6.837 -3.616 11.939 1.00 90.94 115 ARG A O 1
ATOM 949 N N . GLU A 1 116 ? 4.940 -2.488 12.328 1.00 90.75 116 GLU A N 1
ATOM 950 C CA . GLU A 1 116 ? 4.125 -3.695 12.561 1.00 90.75 116 GLU A CA 1
ATOM 951 C C . GLU A 1 116 ? 4.138 -4.653 11.357 1.00 90.75 116 GLU A C 1
ATOM 953 O O . GLU A 1 116 ? 4.041 -5.864 11.531 1.00 90.75 116 GLU A O 1
ATOM 958 N N . ILE A 1 117 ? 4.286 -4.123 10.138 1.00 90.44 117 ILE A N 1
ATOM 959 C CA . ILE A 1 117 ? 4.406 -4.922 8.911 1.00 90.44 117 ILE A CA 1
ATOM 960 C C . ILE A 1 117 ? 5.832 -5.473 8.768 1.00 90.44 117 ILE A C 1
ATOM 962 O O . ILE A 1 117 ? 6.005 -6.643 8.440 1.00 90.44 117 ILE A O 1
ATOM 966 N N . GLU A 1 118 ? 6.851 -4.648 9.018 1.00 87.19 118 GLU A N 1
ATOM 967 C CA . GLU A 1 118 ? 8.267 -5.018 8.855 1.00 87.19 118 GLU A CA 1
ATOM 968 C C . GLU A 1 118 ? 8.761 -6.030 9.896 1.00 87.19 118 GLU A C 1
ATOM 970 O O . GLU A 1 118 ? 9.595 -6.876 9.584 1.00 87.19 118 GLU A O 1
ATOM 975 N N . SER A 1 119 ? 8.272 -5.940 11.134 1.00 84.44 119 SER A N 1
ATOM 976 C CA . SER A 1 119 ? 8.685 -6.789 12.256 1.00 84.44 119 SER A CA 1
ATOM 977 C C . SER A 1 119 ? 7.627 -7.821 12.639 1.00 84.44 119 SER A C 1
ATOM 979 O O . SER A 1 119 ? 7.598 -8.262 13.786 1.00 84.44 119 SER A O 1
ATOM 981 N N . SER A 1 120 ? 6.715 -8.162 11.726 1.00 76.69 120 SER A N 1
ATOM 982 C CA . SER A 1 120 ? 5.652 -9.116 12.030 1.00 76.69 120 SER A CA 1
ATOM 983 C C . SER A 1 120 ? 6.228 -10.515 12.256 1.00 76.69 120 SER A C 1
ATOM 985 O O . SER A 1 120 ? 6.598 -11.216 11.315 1.00 76.69 120 SER A O 1
ATOM 987 N N . ASP A 1 121 ? 6.243 -10.953 13.516 1.00 68.81 121 ASP A N 1
ATOM 988 C CA . ASP A 1 121 ? 6.662 -12.308 13.901 1.00 68.81 121 ASP A CA 1
ATOM 989 C C . ASP A 1 121 ? 5.714 -13.401 13.374 1.00 68.81 121 ASP A C 1
ATOM 991 O O . ASP A 1 121 ? 6.040 -14.586 13.411 1.00 68.81 121 ASP A O 1
ATOM 995 N N . ALA A 1 122 ? 4.536 -13.026 12.863 1.00 63.53 122 ALA A N 1
ATOM 996 C CA . ALA A 1 122 ? 3.565 -13.968 12.313 1.00 63.53 122 ALA A CA 1
ATOM 997 C C . ALA A 1 122 ? 3.993 -14.579 10.969 1.00 63.53 122 ALA A C 1
ATOM 999 O O . ALA A 1 122 ? 3.351 -15.517 10.498 1.00 63.53 122 ALA A O 1
ATOM 1000 N N . VAL A 1 123 ? 5.075 -14.074 10.368 1.00 63.78 123 VAL A N 1
ATOM 1001 C CA . VAL A 1 123 ? 5.629 -14.567 9.102 1.00 63.78 123 VAL A CA 1
ATOM 1002 C C . VAL A 1 123 ? 7.089 -15.004 9.270 1.00 63.78 123 VAL A C 1
ATOM 1004 O O . VAL A 1 123 ? 7.961 -14.670 8.470 1.00 63.78 123 VAL A O 1
ATOM 1007 N N . GLN A 1 124 ? 7.378 -15.742 10.345 1.00 55.50 124 GLN A N 1
ATOM 1008 C CA . GLN A 1 124 ? 8.669 -16.417 10.484 1.00 55.50 124 GLN A CA 1
ATOM 1009 C C . GLN A 1 124 ? 8.769 -17.571 9.473 1.00 55.50 124 GLN A C 1
ATOM 1011 O O . GLN A 1 124 ? 7.997 -18.531 9.537 1.00 55.50 124 GLN A O 1
ATOM 1016 N N . VAL A 1 125 ? 9.719 -17.435 8.541 1.00 49.16 125 VAL A N 1
ATOM 1017 C CA . VAL A 1 125 ? 10.227 -18.494 7.648 1.00 49.16 125 VAL A CA 1
ATOM 1018 C C . VAL A 1 125 ? 11.257 -19.340 8.385 1.00 49.16 125 VAL A C 1
ATOM 1020 O O . VAL A 1 125 ? 12.121 -18.740 9.065 1.00 49.16 125 VAL A O 1
#

Sequence (125 aa):
MNNECMARLAEQWEQICQNYSSDDLLHAFHFIQDHSLILVEEFYKNMLIEKESAEFFSDDLIQQRLRDTLNAWLLESFSVGINKRYADAVQKQAMVGHVHARVGIPSWLIMRGVREIESSDAVQV